Protein AF-A0A7R9YQL1-F1 (afdb_monomer)

pLDDT: mean 94.81, std 4.7, range [76.5, 98.69]

Solvent-accessible surface area (backbone atoms only — not comparable to full-atom values): 6681 Å² total; per-residue (Å²): 109,44,93,87,46,36,28,64,44,73,42,40,62,73,79,41,76,67,49,46,54,56,55,74,68,47,86,60,52,62,45,35,38,33,22,33,36,39,56,57,84,23,43,74,25,44,70,53,49,49,68,76,34,79,74,24,37,35,37,28,21,60,42,39,66,78,13,30,42,64,18,57,78,67,51,30,25,58,54,42,54,59,48,50,76,74,32,56,70,42,71,56,51,66,72,36,52,51,68,92,48,69,56,40,36,30,28,47,56,49,65,47,99,81,46,55,44,23,37,40,48,80,46,76,110

Structure (mmCIF, N/CA/C/O backbone):
data_AF-A0A7R9YQL1-F1
#
_entry.id   AF-A0A7R9YQL1-F1
#
loop_
_atom_site.group_PDB
_atom_site.id
_atom_site.type_symbol
_atom_site.label_atom_id
_atom_site.label_alt_id
_atom_site.label_comp_id
_atom_site.label_asym_id
_atom_site.label_entity_id
_atom_site.label_seq_id
_atom_site.pdbx_PDB_ins_code
_atom_site.Cartn_x
_atom_site.Cartn_y
_atom_site.Cartn_z
_atom_site.occupancy
_atom_site.B_iso_or_equiv
_atom_site.auth_seq_id
_atom_site.auth_comp_id
_atom_site.auth_asym_id
_atom_site.auth_atom_id
_atom_site.pdbx_PDB_model_num
ATOM 1 N N . ARG A 1 1 ? -13.524 -1.945 3.125 1.00 94.25 1 ARG A N 1
ATOM 2 C CA . ARG A 1 1 ? -13.531 -2.273 4.570 1.00 94.25 1 ARG A CA 1
ATOM 3 C C . ARG A 1 1 ? -13.452 -3.782 4.676 1.00 94.25 1 ARG A C 1
ATOM 5 O O . ARG A 1 1 ? -14.119 -4.420 3.873 1.00 94.25 1 ARG A O 1
ATOM 12 N N . LEU A 1 2 ? -12.645 -4.294 5.597 1.00 96.56 2 LEU A N 1
ATOM 13 C CA . LEU A 1 2 ? -12.485 -5.724 5.848 1.00 96.56 2 LEU A CA 1
ATOM 14 C C . LEU A 1 2 ? -13.466 -6.209 6.931 1.00 96.56 2 LEU A C 1
ATOM 16 O O . LEU A 1 2 ? -14.139 -5.404 7.585 1.00 96.56 2 LEU A O 1
ATOM 20 N N . SER A 1 3 ? -13.578 -7.519 7.100 1.00 96.25 3 SER A N 1
ATOM 21 C CA . SER A 1 3 ? -14.511 -8.209 7.988 1.00 96.25 3 SER A CA 1
ATOM 22 C C . SER A 1 3 ? -14.204 -7.973 9.468 1.00 96.25 3 SER A C 1
ATOM 24 O O . SER A 1 3 ? -15.122 -7.995 10.288 1.00 96.25 3 SER A O 1
ATOM 26 N N . ASP A 1 4 ? -12.963 -7.619 9.809 1.00 96.06 4 ASP A N 1
ATOM 27 C CA . ASP A 1 4 ? -12.559 -7.139 11.138 1.00 96.06 4 ASP A CA 1
ATOM 28 C C . ASP A 1 4 ? -12.818 -5.632 11.371 1.00 96.06 4 ASP A C 1
ATOM 30 O O . ASP A 1 4 ? -12.416 -5.069 12.390 1.00 96.06 4 ASP A O 1
ATOM 34 N N . ALA A 1 5 ? -13.516 -4.976 10.438 1.00 96.19 5 ALA A N 1
ATOM 35 C CA . ALA A 1 5 ? -13.809 -3.543 10.395 1.00 96.19 5 ALA A CA 1
ATOM 36 C C . ALA A 1 5 ? -12.609 -2.610 10.145 1.00 96.19 5 ALA A C 1
ATOM 38 O O . ALA A 1 5 ? -12.792 -1.385 10.116 1.00 96.19 5 ALA A O 1
ATOM 39 N N . SER A 1 6 ? -11.414 -3.144 9.889 1.00 97.38 6 SER A N 1
ATOM 40 C CA . SER A 1 6 ? -10.284 -2.353 9.409 1.00 97.38 6 SER A CA 1
ATOM 41 C C . SER A 1 6 ? -10.513 -1.839 7.981 1.00 97.38 6 SER A C 1
ATOM 43 O O . SER A 1 6 ? -11.401 -2.277 7.231 1.00 97.38 6 SER A O 1
ATOM 45 N N . LEU A 1 7 ? -9.733 -0.831 7.598 1.00 97.75 7 LEU A N 1
ATOM 46 C CA . LEU A 1 7 ? -9.786 -0.223 6.276 1.00 97.75 7 LEU A CA 1
ATOM 47 C C . LEU A 1 7 ? -8.522 -0.549 5.482 1.00 97.75 7 LEU A C 1
ATOM 49 O O . LEU A 1 7 ? -7.398 -0.476 5.985 1.00 97.75 7 LEU A O 1
ATOM 53 N N . MET A 1 8 ? -8.749 -0.849 4.207 1.00 97.81 8 MET A N 1
ATOM 54 C CA . MET A 1 8 ? -7.725 -0.982 3.184 1.00 97.81 8 MET A CA 1
ATOM 55 C C . MET A 1 8 ? -7.878 0.171 2.197 1.00 97.81 8 MET A C 1
ATOM 57 O O . MET A 1 8 ? -8.976 0.408 1.688 1.00 97.81 8 MET A O 1
ATOM 61 N N . VAL A 1 9 ? -6.781 0.867 1.926 1.00 97.94 9 VAL A N 1
ATOM 62 C CA . VAL A 1 9 ? -6.679 1.902 0.897 1.00 97.94 9 VAL A CA 1
ATOM 63 C C . VAL A 1 9 ? -5.980 1.288 -0.302 1.00 97.94 9 VAL A C 1
ATOM 65 O O . VAL A 1 9 ? -4.866 0.795 -0.175 1.00 97.94 9 VAL A O 1
ATOM 68 N N . TYR A 1 10 ? -6.632 1.294 -1.458 1.00 97.25 10 TYR A N 1
ATOM 69 C CA . TYR A 1 10 ? -6.089 0.734 -2.692 1.00 97.25 10 TYR A CA 1
ATOM 70 C C . TYR A 1 10 ? -5.690 1.873 -3.627 1.00 97.25 10 TYR A C 1
ATOM 72 O O . TYR A 1 10 ? -6.528 2.721 -3.919 1.00 97.25 10 TYR A O 1
ATOM 80 N N . SER A 1 11 ? -4.434 1.890 -4.084 1.00 97.44 11 SER A N 1
ATOM 81 C CA . SER A 1 11 ? -3.846 2.965 -4.891 1.00 97.44 11 SER A CA 1
ATOM 82 C C . SER A 1 11 ? -3.969 4.340 -4.206 1.00 97.44 11 SER A C 1
ATOM 84 O O . SER A 1 11 ? -4.833 5.135 -4.587 1.00 97.44 11 SER A O 1
ATOM 86 N N . PRO A 1 12 ? -3.153 4.634 -3.171 1.00 96.81 12 PRO A N 1
ATOM 87 C CA . PRO A 1 12 ? -3.275 5.869 -2.401 1.00 96.81 12 PRO A CA 1
ATOM 88 C C . PRO A 1 12 ? -3.194 7.114 -3.291 1.00 96.81 12 PRO A C 1
ATOM 90 O O . PRO A 1 12 ? -2.318 7.239 -4.144 1.00 96.81 12 PRO A O 1
ATOM 93 N N . VAL A 1 13 ? -4.097 8.059 -3.038 1.00 96.50 13 VAL A N 1
ATOM 94 C CA . VAL A 1 13 ? -4.137 9.372 -3.696 1.00 96.50 13 VAL A CA 1
ATOM 95 C C . VAL A 1 13 ? -3.472 10.442 -2.830 1.00 96.50 13 VAL A C 1
ATOM 97 O O . VAL A 1 13 ? -3.141 10.199 -1.669 1.00 96.50 13 VAL A O 1
ATOM 100 N N . SER A 1 14 ? -3.298 11.641 -3.386 1.00 97.12 14 SER A N 1
ATOM 101 C CA . SER A 1 14 ? -2.811 12.803 -2.639 1.00 97.12 14 SER A CA 1
ATOM 102 C C . SER A 1 14 ? -3.665 13.054 -1.391 1.00 97.12 14 SER A C 1
ATOM 104 O O . SER A 1 14 ? -4.893 13.124 -1.479 1.00 97.12 14 SER A O 1
ATOM 106 N N . MET A 1 15 ? -3.017 13.232 -0.241 1.00 96.12 15 MET A N 1
ATOM 107 C CA . MET A 1 15 ? -3.643 13.582 1.036 1.00 96.12 15 MET A CA 1
ATOM 108 C C . MET A 1 15 ? -3.929 15.085 1.075 1.00 96.12 15 MET A C 1
ATOM 110 O O . MET A 1 15 ? -3.304 15.851 1.803 1.00 96.12 15 MET A O 1
ATOM 114 N N . THR A 1 16 ? -4.851 15.527 0.222 1.00 97.38 16 THR A N 1
ATOM 115 C CA . THR A 1 16 ? -5.442 16.865 0.334 1.00 97.38 16 THR A CA 1
ATOM 116 C C . THR A 1 16 ? -6.367 16.919 1.551 1.00 97.38 16 THR A C 1
ATOM 118 O O . THR A 1 16 ? -6.860 15.889 2.007 1.00 97.38 16 THR A O 1
ATOM 121 N N . GLU A 1 17 ? -6.687 18.116 2.048 1.00 97.44 17 GLU A N 1
ATOM 122 C CA . GLU A 1 17 ? -7.645 18.270 3.158 1.00 97.44 17 GLU A CA 1
ATOM 123 C C . GLU A 1 17 ? -9.011 17.625 2.866 1.00 97.44 17 GLU A C 1
ATOM 125 O O . GLU A 1 17 ? -9.688 17.126 3.762 1.00 97.44 17 GLU A O 1
ATOM 130 N N . GLU A 1 18 ? -9.447 17.639 1.605 1.00 97.19 18 GLU A N 1
ATOM 131 C CA . GLU A 1 18 ? -10.673 16.965 1.180 1.00 97.19 18 GLU A CA 1
ATOM 132 C C . GLU A 1 18 ? -10.547 15.445 1.288 1.00 97.19 18 GLU A C 1
ATOM 134 O O . GLU A 1 18 ? -11.394 14.820 1.925 1.00 97.19 18 GLU A O 1
ATOM 139 N N . ALA A 1 19 ? -9.469 14.867 0.748 1.00 96.06 19 ALA A N 1
ATOM 140 C CA . ALA A 1 19 ? -9.217 13.434 0.836 1.00 96.06 19 ALA A CA 1
ATOM 141 C C . ALA A 1 19 ? -9.099 12.979 2.297 1.00 96.06 19 ALA A C 1
ATOM 143 O O . ALA A 1 19 ? -9.707 11.984 2.685 1.00 96.06 19 ALA A O 1
ATOM 144 N N . GLU A 1 20 ? -8.388 13.737 3.134 1.00 96.25 20 GLU A N 1
ATOM 145 C CA . GLU A 1 20 ? -8.272 13.443 4.561 1.00 96.25 20 GLU A CA 1
ATOM 146 C C . GLU A 1 20 ? -9.630 13.445 5.267 1.00 96.25 20 GLU A C 1
ATOM 148 O O . GLU A 1 20 ? -9.941 12.485 5.969 1.00 96.25 20 GLU A O 1
ATOM 153 N N . ARG A 1 21 ? -10.478 14.455 5.027 1.00 97.06 21 ARG A N 1
ATOM 154 C CA . ARG A 1 21 ? -11.840 14.488 5.589 1.00 97.06 21 ARG A CA 1
ATOM 155 C C . ARG A 1 21 ? -12.684 13.304 5.127 1.00 97.06 21 ARG A C 1
ATOM 157 O O . ARG A 1 21 ? -13.468 12.782 5.914 1.00 97.06 21 ARG A O 1
ATOM 164 N N . MET A 1 22 ? -12.533 12.879 3.873 1.00 95.88 22 MET A N 1
ATOM 165 C CA . MET A 1 22 ? -13.230 11.702 3.354 1.00 95.88 22 MET A CA 1
ATOM 166 C C . MET A 1 22 ? -12.761 10.420 4.044 1.00 95.88 22 MET A C 1
ATOM 168 O O . MET A 1 22 ? -13.602 9.612 4.427 1.00 95.88 22 MET A O 1
ATOM 172 N N . TYR A 1 23 ? -11.453 10.241 4.247 1.00 94.81 23 TYR A N 1
ATOM 173 C CA . TYR A 1 23 ? -10.927 9.087 4.979 1.00 94.81 23 TYR A CA 1
ATOM 174 C C . TYR A 1 23 ? -11.372 9.086 6.444 1.00 94.81 23 TYR A C 1
ATOM 176 O O . TYR A 1 23 ? -11.847 8.061 6.927 1.00 94.81 23 TYR A O 1
ATOM 184 N N . ASP A 1 24 ? -11.284 10.231 7.126 1.00 95.12 24 ASP A N 1
ATOM 185 C CA . ASP A 1 24 ? -11.631 10.368 8.545 1.00 95.12 24 ASP A CA 1
ATOM 186 C C . ASP A 1 24 ? -13.144 10.176 8.799 1.00 95.12 24 ASP A C 1
ATOM 188 O O . ASP A 1 24 ? -13.556 9.804 9.899 1.00 95.12 24 ASP A O 1
ATOM 192 N N . ALA A 1 25 ? -13.986 10.375 7.777 1.00 96.88 25 ALA A N 1
ATOM 193 C CA . ALA A 1 25 ? -15.424 10.120 7.838 1.00 96.88 25 ALA A CA 1
ATOM 194 C C . ALA A 1 25 ? -15.803 8.631 7.717 1.00 96.88 25 ALA A C 1
ATOM 196 O O . ALA A 1 25 ? -16.936 8.268 8.041 1.00 96.88 25 ALA A O 1
ATOM 197 N N . ILE A 1 26 ? -14.899 7.759 7.252 1.00 96.44 26 ILE A N 1
ATOM 198 C CA . ILE A 1 26 ? -15.161 6.320 7.127 1.00 96.44 26 ILE A CA 1
ATOM 199 C C . ILE A 1 26 ? -14.843 5.650 8.471 1.00 96.44 26 ILE A C 1
ATOM 201 O O . ILE A 1 26 ? -13.689 5.654 8.891 1.00 96.44 26 ILE A O 1
ATOM 205 N N . PRO A 1 27 ? -15.813 5.001 9.147 1.00 95.75 27 PRO A N 1
ATOM 206 C CA . PRO A 1 27 ? -15.518 4.315 10.401 1.00 95.75 27 PRO A CA 1
ATOM 207 C C . PRO A 1 27 ? -14.501 3.181 10.204 1.00 95.75 27 PRO A C 1
ATOM 209 O O . PRO A 1 27 ? -14.606 2.417 9.239 1.00 95.75 27 PRO A O 1
ATOM 212 N N . GLY A 1 28 ? -13.572 3.038 11.145 1.00 95.25 28 GLY A N 1
ATOM 213 C CA . GLY A 1 28 ? -12.506 2.034 11.109 1.00 95.25 28 GLY A CA 1
ATOM 214 C C . GLY A 1 28 ? -11.120 2.671 11.035 1.00 95.25 28 GLY A C 1
ATOM 215 O O . GLY A 1 28 ? -10.978 3.868 10.800 1.00 95.25 28 GLY A O 1
ATOM 216 N N . LYS A 1 29 ? -10.081 1.869 11.268 1.00 96.94 29 LYS A N 1
ATOM 217 C CA . LYS A 1 29 ? -8.687 2.309 11.151 1.00 96.94 29 LYS A CA 1
ATOM 218 C C . LYS A 1 29 ? -8.115 1.800 9.835 1.00 96.94 29 LYS A C 1
ATOM 220 O O . LYS A 1 29 ? -8.256 0.617 9.535 1.00 96.94 29 LYS A O 1
ATOM 225 N N . VAL A 1 30 ? -7.435 2.661 9.077 1.00 98.19 30 VAL A N 1
ATOM 226 C CA . VAL A 1 30 ? -6.619 2.205 7.945 1.00 98.19 30 VAL A CA 1
ATOM 227 C C . VAL A 1 30 ? -5.442 1.402 8.487 1.00 98.19 30 VAL A C 1
ATOM 229 O O . VAL A 1 30 ? -4.589 1.937 9.194 1.00 98.19 30 VAL A O 1
ATOM 232 N N . GLN A 1 31 ? -5.442 0.106 8.190 1.00 98.38 31 GLN A N 1
ATOM 233 C CA . GLN A 1 31 ? -4.374 -0.827 8.556 1.00 98.38 31 GLN A CA 1
ATOM 234 C C . GLN A 1 31 ? -3.618 -1.339 7.333 1.00 98.38 31 GLN A C 1
ATOM 236 O O . GLN A 1 31 ? -2.528 -1.882 7.485 1.00 98.38 31 GLN A O 1
ATOM 241 N N . HIS A 1 32 ? -4.152 -1.126 6.128 1.00 98.56 32 HIS A N 1
ATOM 242 C CA . HIS A 1 32 ? -3.561 -1.641 4.900 1.00 98.56 32 HIS A CA 1
ATOM 243 C C . HIS A 1 32 ? -3.567 -0.584 3.800 1.00 98.56 32 HIS A C 1
ATOM 245 O O . HIS A 1 32 ? -4.592 0.045 3.536 1.00 98.56 32 HIS A O 1
ATOM 251 N N . VAL A 1 33 ? -2.430 -0.420 3.130 1.00 98.62 33 VAL A N 1
ATOM 252 C CA . VAL A 1 33 ? -2.286 0.417 1.937 1.00 98.62 33 VAL A CA 1
ATOM 253 C C . VAL A 1 33 ? -1.740 -0.456 0.817 1.00 98.62 33 VAL A C 1
ATOM 255 O O . VAL A 1 33 ? -0.678 -1.046 0.958 1.00 98.62 33 VAL A O 1
ATOM 258 N N . VAL A 1 34 ? -2.457 -0.561 -0.294 1.00 98.50 34 VAL A N 1
ATOM 259 C CA . VAL A 1 34 ? -2.074 -1.383 -1.443 1.00 98.50 34 VAL A CA 1
ATOM 260 C C . VAL A 1 34 ? -1.596 -0.478 -2.570 1.00 98.50 34 VAL A C 1
ATOM 262 O O . VAL A 1 34 ? -2.314 0.428 -2.985 1.00 98.50 34 VAL A O 1
ATOM 265 N N . CYS A 1 35 ? -0.395 -0.739 -3.073 1.00 98.19 35 CYS A N 1
ATOM 266 C CA . CYS A 1 35 ? 0.223 -0.090 -4.225 1.00 98.19 35 CYS A CA 1
ATOM 267 C C . CYS A 1 35 ? 0.360 -1.139 -5.340 1.00 98.19 35 CYS A C 1
ATOM 269 O O . CYS A 1 35 ? 1.359 -1.863 -5.403 1.00 98.19 35 CYS A O 1
ATOM 271 N N . PRO A 1 36 ? -0.686 -1.292 -6.168 1.00 97.25 36 PRO A N 1
ATOM 272 C CA . PRO A 1 36 ? -0.893 -2.490 -6.974 1.00 97.25 36 PRO A CA 1
ATOM 273 C C . PRO A 1 36 ? -0.070 -2.552 -8.256 1.00 97.25 36 PRO A C 1
ATOM 275 O O . PRO A 1 36 ? -0.084 -3.583 -8.907 1.00 97.25 36 PRO A O 1
ATOM 278 N N . ASN A 1 37 ? 0.606 -1.485 -8.666 1.00 95.25 37 ASN A N 1
ATOM 279 C CA . ASN A 1 37 ? 1.240 -1.414 -9.981 1.00 95.25 37 ASN A CA 1
ATOM 280 C C . ASN A 1 37 ? 2.553 -0.621 -9.896 1.00 95.25 37 ASN A C 1
ATOM 282 O O . ASN A 1 37 ? 2.708 0.213 -9.002 1.00 95.25 37 ASN A O 1
ATOM 286 N N . LEU A 1 38 ? 3.488 -0.885 -10.811 1.00 94.81 38 LEU A N 1
ATOM 287 C CA . LEU A 1 38 ? 4.738 -0.136 -10.959 1.00 94.81 38 LEU A CA 1
ATOM 288 C C . LEU A 1 38 ? 4.538 1.286 -11.507 1.00 94.81 38 LEU A C 1
ATOM 290 O O . LEU A 1 38 ? 5.443 2.111 -11.359 1.00 94.81 38 LEU A O 1
ATOM 294 N N . SER A 1 39 ? 3.387 1.611 -12.101 1.00 93.38 39 SER A N 1
A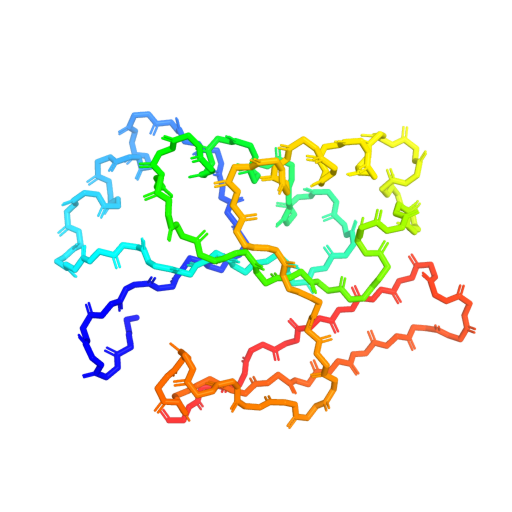TOM 295 C CA . SER A 1 39 ? 3.120 2.968 -12.590 1.00 93.38 39 SER A CA 1
ATOM 296 C C . SER A 1 39 ? 3.001 3.985 -11.433 1.00 93.38 39 SER A C 1
ATOM 298 O O . SER A 1 39 ? 2.3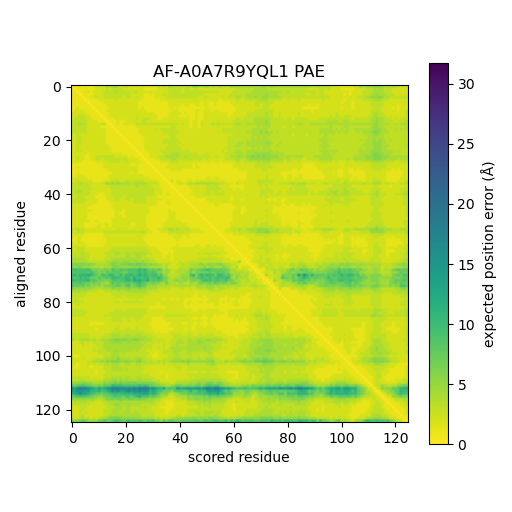05 3.708 -10.448 1.00 93.38 39 SER A O 1
ATOM 300 N N . PRO A 1 40 ? 3.672 5.155 -11.509 1.00 92.81 40 PRO A N 1
ATOM 301 C CA . PRO A 1 40 ? 3.821 6.087 -10.384 1.00 92.81 40 PRO A CA 1
ATOM 302 C C . PRO A 1 40 ? 2.522 6.572 -9.746 1.00 92.81 40 PRO A C 1
ATOM 304 O O . PRO A 1 40 ? 2.469 6.775 -8.535 1.00 92.81 40 PRO A O 1
ATOM 307 N N . GLU A 1 41 ? 1.458 6.732 -10.524 1.00 93.56 41 GLU A N 1
ATOM 308 C CA . GLU A 1 41 ? 0.138 7.163 -10.059 1.00 93.56 41 GLU A CA 1
ATOM 309 C C . GLU A 1 41 ? -0.439 6.275 -8.945 1.00 93.56 41 GLU A C 1
ATOM 311 O O . GLU A 1 41 ? -1.284 6.732 -8.177 1.00 93.56 41 GLU A O 1
ATOM 316 N N . HIS A 1 42 ? 0.052 5.040 -8.814 1.00 95.81 42 HIS A N 1
ATOM 317 C CA . HIS A 1 42 ? -0.401 4.075 -7.819 1.00 95.81 42 HIS A CA 1
ATOM 318 C C . HIS A 1 42 ? 0.406 4.071 -6.518 1.00 95.81 42 HIS A C 1
ATOM 320 O O . HIS A 1 42 ? 0.018 3.384 -5.572 1.00 95.81 42 HIS A O 1
ATOM 326 N N . TRP A 1 43 ? 1.522 4.801 -6.451 1.00 95.62 43 TRP A N 1
ATOM 327 C CA . TRP A 1 43 ? 2.414 4.767 -5.288 1.00 95.62 43 TRP A CA 1
ATOM 328 C C . TRP A 1 43 ? 3.127 6.077 -4.958 1.00 95.62 43 TRP A C 1
ATOM 330 O O . TRP A 1 43 ? 3.673 6.195 -3.864 1.00 95.62 43 TRP A O 1
ATOM 340 N N . VAL A 1 44 ? 3.092 7.092 -5.822 1.00 96.25 44 VAL A N 1
ATOM 341 C CA . VAL A 1 44 ? 3.760 8.387 -5.587 1.00 96.25 44 VAL A CA 1
ATOM 342 C C . VAL A 1 44 ? 3.289 9.072 -4.296 1.00 96.25 44 VAL A C 1
ATOM 344 O O . VAL A 1 44 ? 4.029 9.834 -3.673 1.00 96.25 44 VAL A O 1
ATOM 347 N N . TYR A 1 45 ? 2.071 8.764 -3.842 1.00 97.69 45 TYR A N 1
ATOM 348 C CA . TYR A 1 45 ? 1.502 9.276 -2.594 1.00 97.69 45 TYR A CA 1
ATOM 349 C C . TYR A 1 45 ? 1.667 8.335 -1.391 1.00 97.69 45 TYR A C 1
ATOM 351 O O . TYR A 1 45 ? 1.229 8.676 -0.289 1.00 97.69 45 TYR A O 1
ATOM 359 N N . ALA A 1 46 ? 2.354 7.197 -1.539 1.00 98.00 46 ALA A N 1
ATOM 360 C CA . ALA A 1 46 ? 2.659 6.288 -0.434 1.00 98.00 46 ALA A CA 1
ATOM 361 C C . ALA A 1 46 ? 3.377 6.981 0.748 1.00 98.00 46 ALA A C 1
ATOM 363 O O . ALA A 1 46 ? 2.991 6.721 1.888 1.00 98.00 46 ALA A O 1
ATOM 364 N N . PRO A 1 47 ? 4.312 7.939 0.552 1.00 98.00 47 PRO A N 1
ATOM 365 C CA . PRO A 1 47 ? 4.909 8.674 1.670 1.00 98.00 47 PRO A CA 1
ATOM 366 C C . PRO A 1 47 ? 3.907 9.533 2.453 1.00 98.00 47 PRO A C 1
ATOM 368 O O . PRO A 1 47 ? 4.058 9.719 3.659 1.00 98.00 47 PRO A O 1
ATOM 371 N N . GLN A 1 48 ? 2.887 10.084 1.785 1.00 98.06 48 GLN A N 1
ATOM 372 C CA . GLN A 1 48 ? 1.828 10.841 2.459 1.00 98.06 48 GLN A CA 1
ATOM 373 C C . GLN A 1 48 ? 0.921 9.898 3.253 1.00 98.06 48 GLN A C 1
ATOM 375 O O . GLN A 1 48 ? 0.640 10.163 4.421 1.00 98.06 48 GLN A O 1
ATOM 380 N N . ALA A 1 49 ? 0.549 8.762 2.655 1.00 98.19 49 ALA A N 1
ATOM 381 C CA . ALA A 1 49 ? -0.199 7.705 3.329 1.00 98.19 49 ALA A CA 1
ATOM 382 C C . ALA A 1 49 ? 0.539 7.182 4.576 1.00 98.19 49 ALA A C 1
ATOM 384 O O . ALA A 1 49 ? -0.070 7.048 5.634 1.00 98.19 49 ALA A O 1
ATOM 385 N N . ALA A 1 50 ? 1.857 6.972 4.487 1.00 98.31 50 ALA A N 1
ATOM 386 C CA . ALA A 1 50 ? 2.687 6.507 5.601 1.00 98.31 50 ALA A CA 1
ATOM 387 C C . ALA A 1 50 ? 2.703 7.508 6.770 1.00 98.31 50 ALA A C 1
ATOM 389 O O . ALA A 1 50 ? 2.682 7.118 7.934 1.00 98.31 50 ALA A O 1
ATOM 390 N N . ARG A 1 51 ? 2.686 8.817 6.481 1.00 97.75 51 ARG A N 1
ATO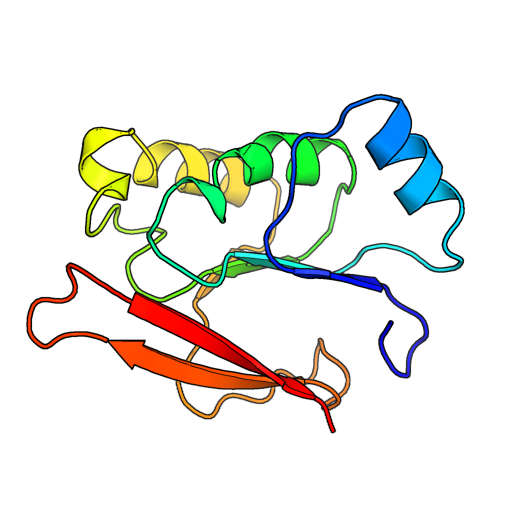M 391 C CA . ARG A 1 51 ? 2.567 9.8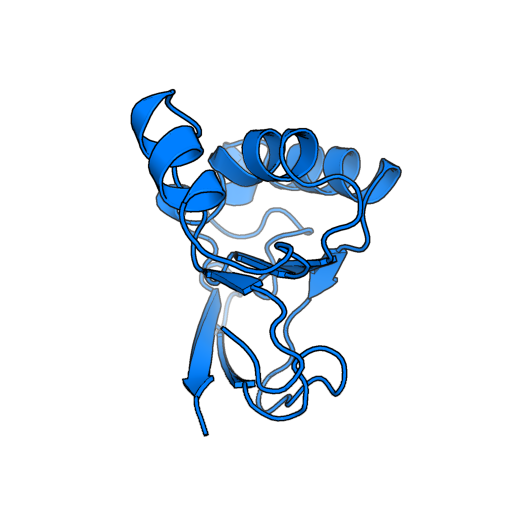48 7.525 1.00 97.75 51 ARG A CA 1
ATOM 392 C C . ARG A 1 51 ? 1.170 9.903 8.146 1.00 97.75 51 ARG A C 1
ATOM 394 O O . ARG A 1 51 ? 1.069 10.094 9.355 1.00 97.75 51 ARG A O 1
ATOM 401 N N . LYS A 1 52 ? 0.107 9.759 7.343 1.00 97.44 52 LYS A N 1
ATOM 402 C CA . LYS A 1 52 ? -1.288 9.823 7.821 1.00 97.44 52 LYS A CA 1
ATOM 403 C C . LYS A 1 52 ? -1.663 8.600 8.662 1.00 97.44 52 LYS A C 1
ATOM 405 O O . LYS A 1 52 ? -2.381 8.746 9.650 1.00 97.44 52 LYS A O 1
ATOM 410 N N . TRP A 1 53 ? -1.178 7.413 8.299 1.00 97.81 53 TRP A N 1
ATOM 411 C CA . TRP A 1 53 ? -1.544 6.151 8.947 1.00 97.81 53 TRP A CA 1
ATOM 412 C C . TRP A 1 53 ? -0.328 5.432 9.537 1.00 97.81 53 TRP A C 1
ATOM 414 O O . TRP A 1 53 ? 0.091 4.397 9.013 1.00 97.81 53 TRP A O 1
ATOM 424 N N . PRO A 1 54 ? 0.216 5.940 10.662 1.00 95.81 54 PRO A N 1
ATOM 425 C CA . PRO A 1 54 ? 1.335 5.296 11.331 1.00 95.81 54 PRO A CA 1
ATOM 426 C C . PRO A 1 54 ? 0.934 3.885 11.786 1.00 95.81 54 PRO A C 1
ATOM 428 O O . PRO A 1 54 ? -0.009 3.696 12.566 1.00 95.81 54 PRO A O 1
ATOM 431 N N . GLY A 1 55 ? 1.654 2.887 11.274 1.00 95.56 55 GLY A N 1
ATOM 432 C CA . GLY A 1 55 ? 1.434 1.469 11.571 1.00 95.56 55 GLY A CA 1
ATOM 433 C C . GLY A 1 55 ? 0.551 0.716 10.573 1.00 95.56 55 GLY A C 1
ATOM 434 O O . GLY A 1 55 ? 0.179 -0.418 10.863 1.00 95.56 55 GLY A O 1
ATOM 435 N N . ALA A 1 56 ? 0.202 1.310 9.428 1.00 98.38 56 ALA A N 1
ATOM 436 C CA . ALA A 1 56 ? -0.385 0.556 8.323 1.00 98.38 56 ALA A CA 1
ATOM 437 C C . ALA A 1 56 ? 0.662 -0.354 7.647 1.00 98.38 56 ALA A C 1
ATOM 439 O O . ALA A 1 56 ? 1.822 0.028 7.490 1.00 98.38 56 ALA A O 1
ATOM 440 N N . THR A 1 57 ? 0.249 -1.538 7.204 1.00 98.69 57 THR A N 1
ATOM 441 C CA . THR A 1 57 ? 1.055 -2.399 6.331 1.00 98.69 57 THR A CA 1
ATOM 442 C C . THR A 1 57 ? 0.893 -1.947 4.884 1.00 98.69 57 THR A C 1
ATOM 444 O O . THR A 1 57 ? -0.230 -1.779 4.399 1.00 98.69 57 THR A O 1
ATOM 447 N N . PHE A 1 58 ? 2.009 -1.781 4.182 1.00 98.69 58 PHE A N 1
ATOM 448 C CA . PHE A 1 58 ? 2.032 -1.496 2.754 1.00 98.69 58 PHE A CA 1
ATOM 449 C C . PHE A 1 58 ? 2.188 -2.793 1.969 1.00 98.69 58 PHE A C 1
ATOM 451 O O . PHE A 1 58 ? 3.117 -3.558 2.205 1.00 98.69 58 PHE A O 1
ATOM 458 N N . TRP A 1 59 ? 1.299 -3.019 1.013 1.00 98.50 59 TRP A N 1
ATOM 459 C CA . TRP A 1 59 ? 1.333 -4.148 0.093 1.00 98.50 59 TRP A CA 1
ATOM 460 C C . TRP A 1 59 ? 1.702 -3.618 -1.282 1.00 98.50 59 TRP A C 1
ATOM 462 O O . TRP A 1 59 ? 0.965 -2.811 -1.844 1.00 98.50 59 TRP A O 1
ATOM 472 N N . VAL A 1 60 ? 2.843 -4.024 -1.816 1.00 97.94 60 VAL A N 1
ATOM 473 C CA . VAL A 1 60 ? 3.386 -3.476 -3.063 1.00 97.94 60 VAL A CA 1
ATOM 474 C C . VAL A 1 60 ? 3.490 -4.565 -4.119 1.00 97.94 60 VAL A C 1
ATOM 476 O O . VAL A 1 60 ? 3.780 -5.717 -3.801 1.00 97.94 60 VAL A O 1
ATOM 479 N N . CYS A 1 61 ? 3.246 -4.226 -5.381 1.00 96.00 61 CYS A N 1
ATOM 480 C CA . CYS A 1 61 ? 3.461 -5.178 -6.468 1.00 96.00 61 CYS A CA 1
ATOM 481 C C . CYS A 1 61 ? 4.945 -5.600 -6.578 1.00 96.00 61 CYS A C 1
ATOM 483 O O . CYS A 1 61 ? 5.842 -4.851 -6.167 1.00 96.00 61 CYS A O 1
ATOM 485 N N . PRO A 1 62 ? 5.234 -6.787 -7.136 1.00 95.88 62 PRO A N 1
ATOM 486 C CA . PRO A 1 62 ? 6.607 -7.219 -7.386 1.00 95.88 62 PRO A CA 1
ATOM 487 C C . PRO A 1 62 ? 7.409 -6.234 -8.242 1.00 95.88 62 PRO A C 1
ATOM 489 O O . PRO A 1 62 ? 6.914 -5.737 -9.252 1.00 95.88 62 PRO A O 1
ATOM 492 N N . GLY A 1 63 ? 8.665 -5.979 -7.868 1.00 94.06 63 GLY A N 1
ATOM 493 C CA . GLY A 1 63 ? 9.540 -5.020 -8.551 1.00 94.06 63 GLY A CA 1
ATOM 494 C C . GLY A 1 63 ? 9.449 -3.593 -8.002 1.00 94.06 63 GLY A C 1
ATOM 495 O O . GLY A 1 63 ? 10.291 -2.759 -8.334 1.00 94.06 63 GLY A O 1
ATOM 496 N N . ALA A 1 64 ? 8.457 -3.277 -7.157 1.00 94.69 64 ALA A N 1
ATOM 497 C CA . ALA A 1 64 ? 8.294 -1.926 -6.625 1.00 94.69 64 ALA A CA 1
ATOM 498 C C . ALA A 1 64 ? 9.492 -1.511 -5.757 1.00 94.69 64 ALA A C 1
ATOM 500 O O . ALA A 1 64 ? 10.053 -0.433 -5.949 1.00 94.69 64 ALA A O 1
ATOM 501 N N . ILE A 1 65 ? 9.915 -2.385 -4.839 1.00 94.81 65 ILE A N 1
ATOM 502 C CA . ILE A 1 65 ? 11.014 -2.125 -3.894 1.00 94.81 65 ILE A CA 1
ATOM 503 C C . ILE A 1 65 ? 12.356 -2.071 -4.629 1.00 94.81 65 ILE A C 1
ATOM 505 O O . ILE A 1 65 ? 13.237 -1.294 -4.271 1.00 94.81 65 ILE A O 1
ATOM 509 N N . GLU A 1 66 ? 12.494 -2.875 -5.678 1.00 92.69 66 GLU A N 1
ATOM 510 C CA . GLU A 1 66 ? 13.674 -2.956 -6.533 1.00 92.69 66 GLU A CA 1
ATOM 511 C C . GLU A 1 66 ? 13.796 -1.759 -7.488 1.00 92.69 66 GLU A C 1
ATOM 513 O O . GLU A 1 66 ? 14.832 -1.594 -8.130 1.00 92.69 66 GLU A O 1
ATOM 518 N N . GLY A 1 67 ? 12.760 -0.917 -7.594 1.00 90.25 67 GLY A N 1
ATOM 519 C CA . GLY A 1 67 ? 12.729 0.187 -8.550 1.00 90.25 67 GLY A CA 1
ATOM 520 C C . GLY A 1 67 ? 12.630 -0.298 -9.996 1.00 90.25 67 GLY A C 1
ATOM 521 O O . GLY A 1 67 ? 13.219 0.298 -10.893 1.00 90.25 67 GLY A O 1
ATOM 522 N N . SER A 1 68 ? 11.914 -1.390 -10.251 1.00 91.06 68 SER A N 1
ATOM 523 C CA . SER A 1 68 ? 11.639 -1.847 -11.612 1.00 91.06 68 SER A CA 1
ATOM 524 C C . SER A 1 68 ? 10.736 -0.863 -12.371 1.00 91.06 68 SER A C 1
ATOM 526 O O . SER A 1 68 ? 9.985 -0.075 -11.785 1.00 91.06 68 SER A O 1
ATOM 528 N N . GLY A 1 69 ? 10.809 -0.902 -13.703 1.00 87.19 69 GLY A N 1
ATOM 529 C CA . GLY A 1 69 ? 10.015 -0.035 -14.575 1.00 87.19 69 GLY A CA 1
ATOM 530 C C . GLY A 1 69 ? 10.319 1.453 -14.367 1.00 87.19 69 GLY A C 1
ATOM 531 O O . GLY A 1 69 ? 11.472 1.862 -14.231 1.00 87.19 69 GLY A O 1
ATOM 532 N N . VAL A 1 70 ? 9.270 2.279 -14.329 1.00 83.56 70 VAL A N 1
ATOM 533 C CA . VAL A 1 70 ? 9.391 3.736 -14.122 1.00 83.56 70 VAL A CA 1
ATOM 534 C C . VAL A 1 70 ? 9.890 4.078 -12.710 1.00 83.56 70 VAL A C 1
ATOM 536 O O . VAL A 1 70 ? 10.489 5.136 -12.513 1.00 83.56 70 VAL A O 1
ATOM 539 N N . GLY A 1 71 ? 9.725 3.172 -11.738 1.00 77.94 71 GLY A N 1
ATOM 540 C CA . GLY A 1 71 ? 10.228 3.352 -10.375 1.00 77.94 71 GLY A CA 1
ATOM 541 C C . GLY A 1 71 ? 11.735 3.606 -10.318 1.00 77.94 71 GLY A C 1
ATOM 542 O O . GLY A 1 71 ? 12.180 4.411 -9.506 1.00 77.94 71 GLY A O 1
ATOM 543 N N . GLY A 1 72 ? 12.515 3.010 -11.220 1.00 82.12 72 GLY A N 1
ATOM 544 C CA . GLY A 1 72 ? 13.966 3.209 -11.288 1.00 82.12 72 GLY A CA 1
ATOM 545 C C . GLY A 1 72 ? 14.377 4.582 -11.818 1.00 82.12 72 GLY A C 1
ATOM 546 O O . GLY A 1 72 ? 15.492 5.026 -11.568 1.00 82.12 72 GLY A O 1
ATOM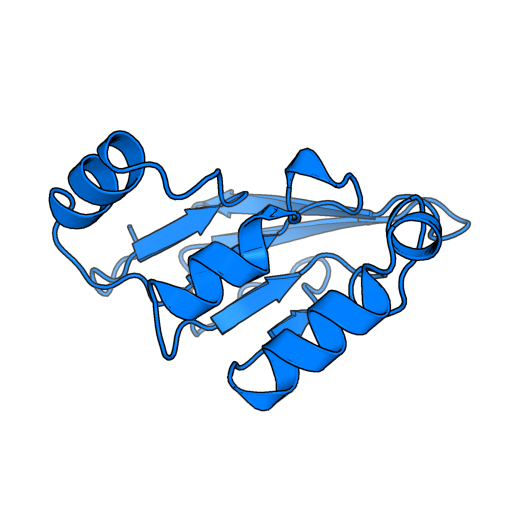 547 N N . VAL A 1 73 ? 13.479 5.272 -12.527 1.00 83.00 73 VAL A N 1
ATOM 548 C CA . VAL A 1 73 ? 13.704 6.629 -13.053 1.00 83.00 73 VAL A CA 1
ATOM 549 C C . VAL A 1 73 ? 13.273 7.703 -12.047 1.00 83.00 73 VAL A C 1
ATOM 551 O O . VAL A 1 73 ? 13.787 8.816 -12.083 1.00 83.00 73 VAL A O 1
ATOM 554 N N . LEU A 1 74 ? 12.332 7.379 -11.155 1.00 87.31 74 LEU A N 1
ATOM 555 C CA . LEU A 1 74 ? 11.725 8.311 -10.197 1.00 87.31 74 LEU A CA 1
ATOM 556 C C . LEU A 1 74 ? 12.131 8.042 -8.739 1.00 87.31 74 LEU A C 1
ATOM 558 O O . LEU A 1 74 ? 11.366 8.349 -7.828 1.00 87.31 74 LEU A O 1
ATOM 562 N N . ASP A 1 75 ? 13.295 7.429 -8.513 1.00 89.50 75 ASP A N 1
ATOM 563 C CA . ASP A 1 75 ? 13.814 7.088 -7.178 1.00 89.50 75 ASP A CA 1
ATOM 564 C C . ASP A 1 75 ? 12.832 6.279 -6.301 1.00 89.50 75 ASP A C 1
ATOM 566 O O . ASP A 1 75 ? 12.874 6.319 -5.068 1.00 89.50 75 ASP A O 1
ATOM 570 N N . GLY A 1 76 ? 11.954 5.487 -6.926 1.00 90.94 76 GLY A N 1
ATOM 571 C CA . GLY A 1 76 ? 10.949 4.673 -6.240 1.00 90.94 76 GLY A CA 1
ATOM 572 C C . GLY A 1 76 ? 11.572 3.683 -5.252 1.00 90.94 76 GLY A C 1
ATOM 573 O O . GLY A 1 76 ? 11.053 3.507 -4.152 1.00 90.94 76 GLY A O 1
ATOM 574 N N . ALA A 1 77 ? 12.731 3.105 -5.586 1.00 93.38 77 ALA A N 1
ATOM 575 C CA . ALA A 1 77 ? 13.466 2.219 -4.680 1.00 93.38 77 ALA A CA 1
ATOM 576 C C . ALA A 1 77 ? 13.875 2.926 -3.374 1.00 93.38 77 ALA A C 1
ATOM 578 O O . ALA A 1 77 ? 13.698 2.368 -2.290 1.0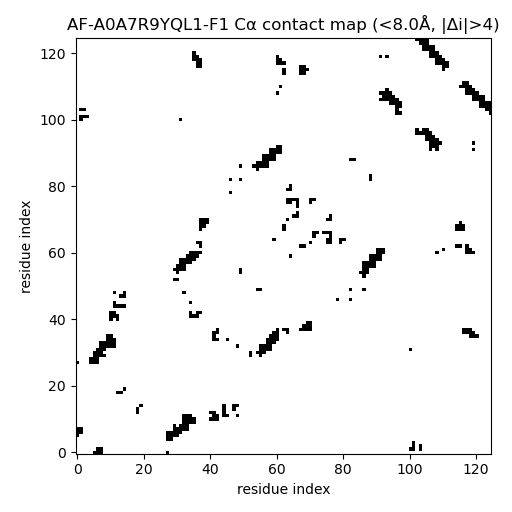0 93.38 77 ALA A O 1
ATOM 579 N N . GLN A 1 78 ? 14.363 4.171 -3.457 1.00 95.75 78 GLN A N 1
ATOM 580 C CA . GLN A 1 78 ? 14.720 4.956 -2.271 1.00 95.75 78 GLN A CA 1
ATOM 581 C C . GLN A 1 78 ? 13.473 5.314 -1.459 1.00 95.75 78 GLN A C 1
ATOM 583 O O . GLN A 1 78 ? 13.470 5.159 -0.241 1.00 95.75 78 GLN A O 1
ATOM 588 N N . MET A 1 79 ? 12.386 5.711 -2.127 1.00 96.50 79 MET A N 1
ATOM 589 C CA . MET A 1 79 ? 11.110 5.987 -1.466 1.00 96.50 79 MET A CA 1
ATOM 590 C C . MET A 1 79 ? 10.624 4.778 -0.651 1.00 96.50 79 MET A C 1
ATOM 592 O O . MET A 1 79 ? 10.236 4.920 0.511 1.00 96.50 79 MET A O 1
ATOM 596 N N . TRP A 1 80 ? 10.660 3.575 -1.231 1.00 97.50 80 TRP A N 1
ATOM 597 C CA . TRP A 1 80 ? 10.280 2.357 -0.518 1.00 97.50 80 TRP A CA 1
ATOM 598 C C . TRP A 1 80 ? 11.257 2.001 0.598 1.00 97.50 80 TRP A C 1
ATOM 600 O O . TRP A 1 80 ? 10.814 1.563 1.661 1.00 97.50 80 TRP A O 1
ATOM 610 N N . ALA A 1 81 ? 12.560 2.218 0.401 1.00 97.19 81 ALA A N 1
ATOM 611 C CA . ALA A 1 81 ? 13.555 2.046 1.454 1.00 97.19 81 ALA A CA 1
ATOM 612 C C . ALA A 1 81 ? 13.261 2.950 2.663 1.00 97.19 81 ALA A C 1
ATOM 614 O O . ALA A 1 81 ? 13.326 2.476 3.796 1.00 97.19 81 ALA A O 1
ATOM 615 N N . ASP A 1 82 ? 12.862 4.203 2.437 1.00 97.62 82 ASP A N 1
ATOM 616 C CA . ASP A 1 82 ? 12.505 5.149 3.498 1.00 97.62 82 ASP A CA 1
ATOM 617 C C . ASP A 1 82 ? 11.221 4.732 4.230 1.00 97.62 82 ASP A C 1
ATOM 619 O O . ASP A 1 82 ? 11.178 4.715 5.462 1.00 97.62 82 ASP A O 1
ATOM 623 N N . ILE A 1 83 ? 10.177 4.320 3.498 1.00 98.19 83 ILE A N 1
ATOM 624 C CA . ILE A 1 83 ? 8.926 3.834 4.108 1.00 98.19 83 ILE A CA 1
ATOM 625 C C . ILE A 1 83 ? 9.197 2.594 4.976 1.00 98.19 83 ILE A C 1
ATOM 627 O O . ILE A 1 83 ? 8.705 2.513 6.105 1.00 98.19 83 ILE A O 1
ATOM 631 N N . ARG A 1 84 ? 10.051 1.671 4.512 1.00 97.75 84 ARG A N 1
ATOM 632 C CA . ARG A 1 84 ? 10.446 0.453 5.246 1.00 97.75 84 ARG A CA 1
ATOM 633 C C . ARG A 1 84 ? 11.169 0.709 6.566 1.00 97.75 84 ARG A C 1
ATOM 635 O O . ARG A 1 84 ? 11.228 -0.195 7.394 1.00 97.75 84 ARG A O 1
ATOM 642 N N . GLN A 1 85 ? 11.702 1.909 6.795 1.00 97.69 85 GLN A N 1
ATOM 643 C CA . GLN A 1 85 ? 12.303 2.256 8.089 1.00 97.69 85 GLN A CA 1
ATOM 644 C C . GLN A 1 85 ? 11.257 2.391 9.201 1.00 97.69 85 GLN A C 1
ATOM 646 O O . GLN A 1 85 ? 11.595 2.303 10.379 1.00 97.69 85 GLN A O 1
ATOM 651 N N . THR A 1 86 ? 9.995 2.636 8.839 1.00 97.56 86 THR A N 1
ATOM 652 C CA . THR A 1 86 ? 8.924 2.965 9.793 1.00 97.56 86 THR A CA 1
ATOM 653 C C . THR A 1 86 ? 7.675 2.102 9.642 1.00 97.56 86 THR A C 1
ATOM 655 O O . THR A 1 86 ? 6.856 2.070 10.559 1.00 97.56 86 THR A O 1
ATOM 658 N N . HIS A 1 87 ? 7.524 1.400 8.518 1.00 98.50 87 HIS A N 1
ATOM 659 C CA . HIS A 1 87 ? 6.345 0.607 8.190 1.00 98.50 87 HIS A CA 1
ATOM 660 C C . HIS A 1 87 ? 6.723 -0.799 7.725 1.00 98.50 87 HIS A C 1
ATOM 662 O O . HIS A 1 87 ? 7.786 -1.025 7.146 1.00 98.50 87 HIS A O 1
ATOM 6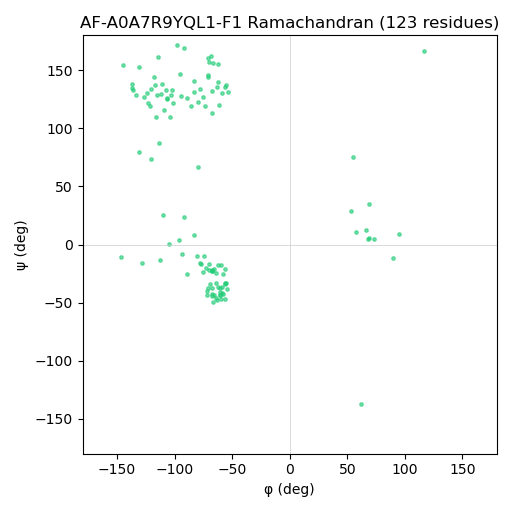68 N N . ASP A 1 88 ? 5.804 -1.737 7.942 1.00 98.38 88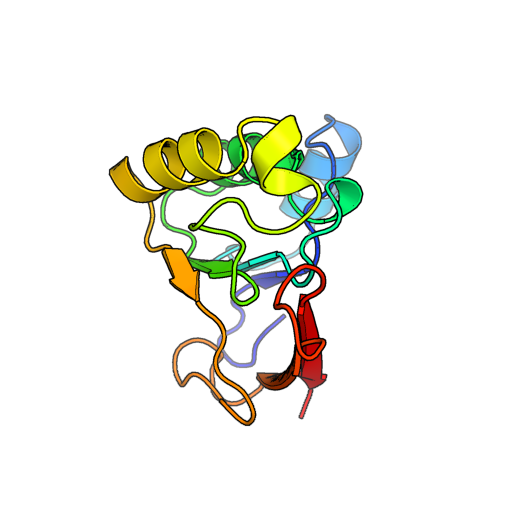 ASP A N 1
ATOM 669 C CA . ASP A 1 88 ? 5.862 -3.057 7.326 1.00 98.38 88 ASP A CA 1
ATOM 670 C C . ASP A 1 88 ? 5.488 -2.925 5.843 1.00 98.38 88 ASP A C 1
ATOM 672 O O . ASP A 1 88 ? 4.391 -2.466 5.520 1.00 98.38 88 ASP A O 1
ATOM 676 N N . VAL A 1 89 ? 6.406 -3.287 4.946 1.00 98.44 89 VAL A N 1
ATOM 677 C CA . VAL A 1 89 ? 6.198 -3.251 3.492 1.00 98.44 89 VAL A CA 1
ATOM 678 C C . VAL A 1 89 ? 6.403 -4.653 2.945 1.00 98.44 89 VAL A C 1
ATOM 680 O O . VAL A 1 89 ? 7.492 -5.219 3.056 1.00 98.44 89 VAL A O 1
ATOM 683 N N . ARG A 1 90 ? 5.356 -5.198 2.332 1.00 98.00 90 ARG A N 1
ATOM 684 C CA . ARG A 1 90 ? 5.279 -6.575 1.853 1.00 98.00 90 ARG A CA 1
ATOM 685 C C . ARG A 1 90 ? 5.038 -6.602 0.359 1.00 98.00 90 ARG A C 1
ATOM 687 O O . ARG A 1 90 ? 4.169 -5.896 -0.148 1.00 98.00 90 ARG A O 1
ATOM 694 N N . VAL A 1 91 ? 5.793 -7.442 -0.334 1.00 97.62 91 VAL A N 1
ATOM 695 C CA . VAL A 1 91 ? 5.565 -7.702 -1.754 1.00 97.62 91 VAL A CA 1
ATOM 696 C C . VAL A 1 91 ? 4.378 -8.650 -1.890 1.00 97.62 91 VAL A C 1
ATOM 698 O O . VAL A 1 91 ? 4.275 -9.631 -1.157 1.00 97.62 91 VAL A O 1
ATOM 701 N N . ILE A 1 92 ? 3.467 -8.332 -2.801 1.00 97.44 92 ILE A N 1
ATOM 702 C CA . ILE A 1 92 ? 2.303 -9.156 -3.107 1.00 97.44 92 ILE A CA 1
ATOM 703 C C . ILE A 1 92 ? 2.750 -10.356 -3.941 1.00 97.44 92 ILE A C 1
ATOM 705 O O . ILE A 1 92 ? 3.370 -10.192 -4.990 1.00 97.44 92 ILE A O 1
ATOM 709 N N . GLU A 1 93 ? 2.395 -11.554 -3.489 1.00 95.69 93 GLU A N 1
ATOM 710 C CA . GLU A 1 93 ? 2.647 -12.804 -4.207 1.00 95.69 93 GLU A CA 1
ATOM 711 C C . GLU A 1 93 ? 1.424 -13.211 -5.042 1.00 95.69 93 GLU A C 1
ATOM 713 O O . GLU A 1 93 ? 0.277 -12.971 -4.644 1.00 95.69 93 GLU A O 1
ATOM 718 N N . ASP A 1 94 ? 1.658 -13.841 -6.195 1.00 95.81 94 ASP A N 1
ATOM 719 C CA . ASP A 1 94 ? 0.580 -14.339 -7.054 1.00 95.81 94 ASP A CA 1
ATOM 720 C C . ASP A 1 94 ? -0.251 -15.424 -6.354 1.00 95.81 94 ASP A C 1
ATOM 722 O O . ASP A 1 94 ? 0.283 -16.322 -5.703 1.00 95.81 94 ASP A O 1
ATOM 726 N N . GLY A 1 95 ? -1.574 -15.330 -6.468 1.00 94.75 95 GLY A N 1
ATOM 727 C CA . GLY A 1 95 ? -2.523 -16.236 -5.821 1.00 94.75 95 GLY A CA 1
ATOM 728 C C . GLY A 1 95 ? -2.589 -16.118 -4.294 1.00 94.75 95 GLY A C 1
ATOM 729 O O . GLY A 1 95 ? -3.277 -16.919 -3.655 1.00 94.75 95 GLY A O 1
ATOM 730 N N . SER A 1 96 ? -1.894 -15.152 -3.686 1.00 95.69 96 SER A N 1
ATOM 731 C CA . SER A 1 96 ? -1.871 -14.994 -2.231 1.00 95.69 96 SER A CA 1
ATOM 732 C C . SER A 1 96 ? -3.207 -14.491 -1.681 1.00 95.69 96 SER A C 1
ATOM 734 O O . SER A 1 96 ? -3.896 -13.689 -2.303 1.00 95.69 96 SER A O 1
ATOM 736 N N . CYS A 1 97 ? -3.566 -14.943 -0.479 1.00 96.06 97 CYS A N 1
ATOM 737 C CA . CYS A 1 97 ? -4.707 -14.442 0.293 1.00 96.06 97 CYS A CA 1
ATOM 738 C C . CYS A 1 97 ? -4.232 -14.146 1.724 1.00 96.06 97 CYS A C 1
ATOM 740 O O . CYS A 1 97 ? -4.384 -15.007 2.597 1.00 96.06 97 CYS A O 1
ATOM 742 N N . PRO A 1 98 ? -3.575 -12.997 1.966 1.00 94.50 98 PRO A N 1
ATOM 743 C CA . PRO A 1 98 ? -2.930 -12.737 3.246 1.00 94.50 98 PRO A CA 1
ATOM 744 C C . PRO A 1 98 ? -3.928 -12.791 4.416 1.00 94.50 98 PRO A C 1
ATOM 746 O O . PRO A 1 98 ? -4.980 -12.146 4.347 1.00 94.50 98 PRO A O 1
ATOM 749 N N . PRO A 1 99 ? -3.633 -13.532 5.500 1.00 94.25 99 PRO A N 1
ATOM 750 C CA . PRO A 1 99 ? -4.534 -13.638 6.648 1.00 94.25 99 PRO A CA 1
ATOM 751 C C . PRO A 1 99 ? -4.743 -12.295 7.360 1.00 94.25 99 PRO A C 1
ATOM 753 O O . PRO A 1 99 ? -5.786 -12.089 7.975 1.00 94.25 99 PRO A O 1
ATOM 756 N N . GLU A 1 100 ? -3.794 -11.364 7.247 1.00 95.56 100 GLU A N 1
ATOM 757 C CA . GLU A 1 100 ? -3.916 -9.997 7.760 1.00 95.56 100 GLU A CA 1
ATOM 758 C C . GLU A 1 100 ? -4.998 -9.193 7.040 1.00 95.56 100 GLU A C 1
ATOM 760 O O . GLU A 1 100 ? -5.499 -8.231 7.603 1.00 95.56 100 GLU A O 1
ATOM 765 N N . LEU A 1 101 ? -5.388 -9.600 5.828 1.00 95.31 101 LEU A N 1
ATOM 766 C CA . LEU A 1 101 ? -6.534 -9.046 5.106 1.00 95.31 101 LEU A CA 1
ATOM 767 C C . LEU A 1 101 ? -7.821 -9.840 5.388 1.00 95.31 101 LEU A C 1
ATOM 769 O O . LEU A 1 101 ? -8.729 -9.880 4.559 1.00 95.31 101 LEU A O 1
ATOM 773 N N . CYS A 1 102 ? -7.861 -10.536 6.528 1.00 94.00 102 CYS A N 1
ATOM 774 C CA . CYS A 1 102 ? -8.967 -11.360 7.023 1.00 94.00 102 CYS A CA 1
ATOM 775 C C . CYS A 1 102 ? -9.416 -12.494 6.084 1.00 94.00 102 CYS A C 1
ATOM 777 O O . CYS A 1 102 ? -10.449 -13.117 6.313 1.00 94.00 102 CYS A O 1
ATOM 779 N N . GLY A 1 103 ? -8.648 -12.788 5.030 1.00 91.56 103 GLY A N 1
ATOM 780 C CA . GLY A 1 103 ? -9.075 -13.679 3.950 1.00 91.56 103 GLY A CA 1
ATOM 781 C C . GLY A 1 103 ? -10.124 -13.073 3.006 1.00 91.56 103 GLY A C 1
ATOM 782 O O . GLY A 1 103 ? -10.570 -13.774 2.093 1.00 91.56 103 GLY A O 1
ATOM 783 N N . ASP A 1 104 ? -10.475 -11.794 3.185 1.00 95.69 104 ASP A N 1
ATOM 784 C CA . ASP A 1 104 ? -11.437 -11.061 2.352 1.00 95.69 104 ASP A CA 1
ATOM 785 C C . ASP A 1 104 ? -10.845 -10.670 0.994 1.00 95.69 104 ASP A C 1
ATOM 787 O O . ASP A 1 104 ? -11.575 -10.418 0.035 1.00 95.69 104 ASP A O 1
ATOM 791 N N . VAL A 1 105 ? -9.515 -10.579 0.919 1.00 97.19 105 VAL A N 1
ATOM 792 C CA . VAL A 1 105 ? -8.785 -10.140 -0.270 1.00 97.19 105 VAL A CA 1
ATOM 793 C C . VAL A 1 105 ? -7.744 -11.184 -0.644 1.00 97.19 105 VAL A C 1
ATOM 795 O O . VAL A 1 105 ? -6.902 -11.569 0.168 1.00 97.19 105 VAL A O 1
ATOM 798 N N . CYS A 1 106 ? -7.789 -11.604 -1.903 1.00 97.19 106 CYS A N 1
ATOM 799 C CA . CYS A 1 106 ? -6.704 -12.325 -2.552 1.00 97.19 106 CYS A CA 1
ATOM 800 C C . CYS A 1 106 ? -6.111 -11.483 -3.672 1.00 97.19 106 CYS A C 1
ATOM 802 O O . CYS A 1 106 ? -6.765 -10.572 -4.175 1.00 97.19 106 CYS A O 1
ATOM 804 N N . PHE A 1 107 ? -4.902 -11.814 -4.100 1.00 97.44 107 PHE A N 1
ATOM 805 C CA . PHE A 1 107 ? -4.235 -11.141 -5.198 1.00 97.44 107 PHE A CA 1
ATOM 806 C C . PHE A 1 107 ? -3.981 -12.096 -6.354 1.00 97.44 107 PHE A C 1
ATOM 808 O O . PHE A 1 107 ? -3.560 -13.233 -6.155 1.00 97.44 107 PHE A O 1
ATOM 815 N N . ALA A 1 108 ? -4.227 -11.610 -7.565 1.00 97.12 108 ALA A N 1
ATOM 816 C CA . ALA A 1 108 ? -3.677 -12.177 -8.787 1.00 97.12 108 ALA A CA 1
ATOM 817 C C . ALA A 1 108 ? -2.608 -11.213 -9.299 1.00 97.12 108 ALA A C 1
ATOM 819 O O . ALA A 1 108 ? -2.849 -10.004 -9.344 1.00 97.12 108 ALA A O 1
ATOM 820 N N . VAL A 1 109 ? -1.437 -11.728 -9.657 1.00 96.50 109 VAL A N 1
ATOM 821 C CA . VAL A 1 109 ? -0.314 -10.912 -10.110 1.00 96.50 109 VAL A CA 1
ATOM 822 C C . VAL A 1 109 ? 0.004 -11.226 -11.563 1.00 96.50 109 VAL A C 1
ATOM 824 O O . VAL A 1 109 ? 0.230 -12.368 -11.948 1.00 96.50 109 VAL A O 1
ATOM 827 N N . PHE A 1 110 ? 0.079 -10.177 -12.368 1.00 94.62 110 PHE A N 1
ATOM 828 C CA . PHE A 1 110 ? 0.645 -10.220 -13.702 1.00 94.62 110 PHE A CA 1
ATOM 829 C C . PHE A 1 110 ? 2.038 -9.592 -13.674 1.00 94.62 110 PHE A C 1
ATOM 831 O O . PHE A 1 110 ? 2.201 -8.466 -13.209 1.00 94.62 110 PHE A O 1
ATOM 838 N N . GLN A 1 111 ? 3.037 -10.300 -14.199 1.00 91.25 111 GLN A N 1
ATOM 839 C CA . GLN A 1 111 ? 4.368 -9.757 -14.464 1.00 91.25 111 GLN A CA 1
ATOM 840 C C . GLN A 1 111 ? 4.696 -9.977 -15.934 1.00 91.25 111 GLN A C 1
ATOM 842 O O . GLN A 1 111 ? 4.560 -11.094 -16.442 1.00 91.25 111 GLN A O 1
ATOM 847 N N . GLU A 1 112 ? 5.149 -8.936 -16.630 1.00 89.69 112 GLU A N 1
ATOM 848 C CA . GLU A 1 112 ? 5.701 -9.152 -17.964 1.00 89.69 112 GLU A CA 1
ATOM 849 C C . GLU A 1 112 ? 7.044 -9.896 -17.881 1.00 89.69 112 GLU A C 1
ATOM 851 O O . GLU A 1 112 ? 7.748 -9.831 -16.873 1.00 89.69 112 GLU A O 1
ATOM 856 N N . GLY A 1 113 ? 7.441 -10.567 -18.966 1.00 76.62 113 GLY A N 1
ATOM 857 C CA . GLY A 1 113 ? 8.621 -11.444 -18.982 1.00 76.62 113 GLY A CA 1
ATOM 858 C C . GLY A 1 113 ? 9.962 -10.777 -18.638 1.00 76.62 113 GLY A C 1
ATOM 859 O O . GLY A 1 113 ? 10.906 -11.482 -18.296 1.00 76.62 113 GLY A O 1
ATOM 860 N N . TRP A 1 114 ? 10.051 -9.445 -18.697 1.00 78.06 114 TRP A N 1
ATOM 861 C CA . TRP A 1 114 ? 11.248 -8.677 -18.325 1.00 78.06 114 TRP A CA 1
ATOM 862 C C . TRP A 1 114 ? 11.122 -7.953 -16.978 1.00 78.06 114 TRP A C 1
ATOM 864 O O . TRP A 1 114 ? 12.048 -7.251 -16.580 1.00 78.06 114 TRP A O 1
ATOM 874 N N . GLY A 1 115 ? 9.988 -8.088 -16.281 1.00 76.50 115 GLY A N 1
ATOM 875 C CA . GLY A 1 115 ? 9.749 -7.449 -14.983 1.00 76.50 115 GLY A CA 1
ATOM 876 C C . GLY A 1 115 ? 9.678 -5.919 -15.024 1.00 76.50 115 GLY A C 1
ATOM 877 O O . GLY A 1 115 ? 9.725 -5.285 -13.975 1.00 76.50 115 GLY A O 1
ATOM 878 N N . MET A 1 116 ? 9.573 -5.301 -16.208 1.00 83.94 116 MET A N 1
ATOM 879 C CA . MET A 1 116 ? 9.415 -3.843 -16.334 1.00 83.94 116 MET A CA 1
ATOM 880 C C . MET A 1 116 ? 7.988 -3.375 -16.033 1.00 83.94 116 MET A C 1
ATOM 882 O O . MET A 1 116 ? 7.765 -2.192 -15.7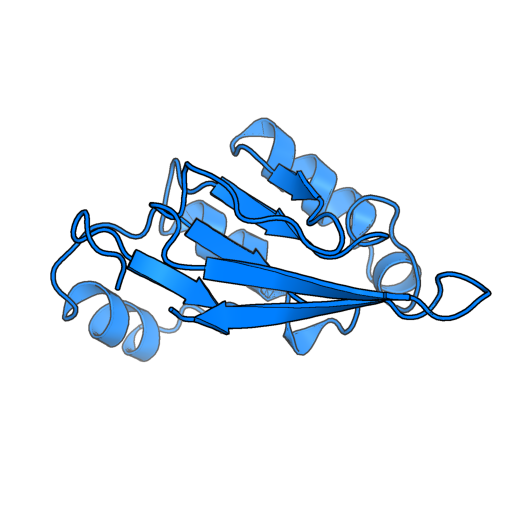78 1.00 83.94 116 MET A O 1
ATOM 886 N N . PHE A 1 117 ? 7.042 -4.311 -16.042 1.00 88.69 117 PHE A N 1
ATOM 887 C CA . PHE A 1 117 ? 5.652 -4.117 -15.679 1.00 88.69 117 PHE A CA 1
ATOM 888 C C . PHE A 1 117 ? 5.218 -5.243 -14.741 1.00 88.69 117 PHE A C 1
ATOM 890 O O . PHE A 1 117 ? 5.378 -6.425 -15.061 1.00 88.69 117 PHE A O 1
ATOM 897 N N . SER A 1 118 ? 4.639 -4.850 -13.612 1.00 94.25 118 SER A N 1
ATOM 898 C CA . SER A 1 118 ? 3.969 -5.743 -12.677 1.00 94.25 118 SER A CA 1
ATOM 899 C C . SER A 1 118 ? 2.677 -5.086 -12.216 1.00 94.25 118 SER A C 1
ATOM 901 O O . SER A 1 118 ? 2.660 -3.894 -11.899 1.00 94.25 118 SER A O 1
ATOM 903 N N . GLU A 1 119 ? 1.619 -5.880 -12.129 1.00 94.88 119 GLU A N 1
ATOM 904 C CA . GLU A 1 119 ? 0.318 -5.465 -11.624 1.00 94.88 119 GLU A CA 1
ATOM 905 C C . GLU A 1 119 ? -0.253 -6.541 -10.699 1.00 94.88 119 GLU A C 1
ATOM 907 O O . GLU A 1 119 ? -0.218 -7.727 -11.010 1.00 94.88 119 GLU A O 1
ATOM 912 N N . ALA A 1 120 ? -0.785 -6.119 -9.558 1.00 96.75 120 ALA A N 1
ATOM 913 C CA . ALA A 1 120 ? -1.455 -6.938 -8.568 1.00 96.75 120 ALA A CA 1
ATOM 914 C C . ALA A 1 120 ? -2.927 -6.518 -8.465 1.00 96.75 120 ALA A C 1
ATOM 916 O O . ALA A 1 120 ? -3.271 -5.454 -7.935 1.00 96.75 120 ALA A O 1
ATOM 917 N N . THR A 1 121 ? -3.819 -7.377 -8.940 1.00 96.69 121 THR A N 1
ATOM 918 C CA . THR A 1 121 ? -5.265 -7.165 -8.875 1.00 96.69 121 THR A CA 1
ATOM 919 C C . THR A 1 121 ? -5.817 -7.732 -7.571 1.00 96.69 121 THR A C 1
ATOM 921 O O . THR A 1 121 ? -5.611 -8.906 -7.267 1.00 96.69 121 THR A O 1
ATOM 924 N N . ALA A 1 122 ? -6.541 -6.911 -6.806 1.00 96.38 122 ALA A N 1
ATOM 925 C CA . ALA A 1 122 ? -7.259 -7.365 -5.618 1.00 96.38 122 ALA A CA 1
ATOM 926 C C . ALA A 1 122 ? -8.586 -8.040 -6.009 1.00 96.38 122 ALA A C 1
ATOM 928 O O . ALA A 1 122 ? -9.450 -7.426 -6.636 1.00 96.38 122 ALA A O 1
ATOM 929 N N . CYS A 1 123 ? -8.759 -9.289 -5.591 1.00 95.81 123 CYS A N 1
ATOM 930 C CA . CYS A 1 123 ? -9.974 -10.080 -5.735 1.00 95.81 123 CYS A CA 1
ATOM 931 C C . CYS A 1 123 ? -10.689 -10.152 -4.380 1.00 95.81 123 CYS A C 1
ATOM 933 O O . CYS A 1 123 ? -10.206 -10.815 -3.459 1.00 95.81 123 CYS A O 1
ATOM 935 N N . PHE A 1 124 ? -11.830 -9.471 -4.267 1.00 92.88 124 PHE A N 1
ATOM 936 C CA . PHE A 1 124 ? -12.651 -9.442 -3.053 1.00 92.88 124 PHE A CA 1
ATOM 937 C C . PHE A 1 124 ? -13.569 -10.666 -2.973 1.00 92.88 124 PHE A C 1
ATOM 939 O O . PHE A 1 124 ? -14.111 -11.093 -3.997 1.00 92.88 124 PHE A O 1
ATOM 946 N N . ARG A 1 125 ? -13.737 -11.213 -1.768 1.00 82.00 125 ARG A N 1
ATOM 947 C CA . ARG A 1 125 ? -14.625 -12.343 -1.467 1.00 82.00 125 ARG A CA 1
ATOM 948 C C . ARG A 1 125 ? -15.886 -11.923 -0.722 1.00 82.00 125 ARG A C 1
ATOM 950 O O . ARG A 1 125 ? -15.830 -10.924 0.027 1.00 82.00 125 ARG A O 1
#

InterPro domains:
  IPR025638 Protein of unknown function DUF4336 [PF14234] (1-63)
  IPR025638 Protein of unknown function DUF4336 [PTHR33835] (1-64)

Radius of gyration: 13.92 Å; Cα contacts (8 Å, |Δi|>4): 252; chains: 1; bounding box: 30×34×31 Å

Organism: NCBI:txid1486919

Secondary structure (DSSP, 8-state):
--TTS-EEEESPPP--HHHHHHHHTSSS-EEEEEE-BSSGGGTTTHHHHHHHSTTPEEEE-TTTTTTTGGGGTTTHHHHHHHHHTTS-EEEPPTT---GGGTTTEEEEEEE-TTSS-EEEEEEE-

Foldseek 3Di:
DFPVQADEAFQDDAPDVVVVVVVVPRPHAHQEYEQFKLPCSRCVCVVVVCVSHQNHEYEYEPCQLVLAACRVVVVSVVVVVVSVVRYHYHYADAQDQDCVSVSQWTWHKDADPVRNIIGIDIDGD

Nearest PDB structures (foldseek):
  6frm-assembly2_E  TM=6.360E-01  e=2.539E-02  Methanothermococcus thermolithotrophicus
  1qh5-assembly1_B  TM=8.288E-01  e=2.363E+00  Homo sapiens
  3vfd-assembly1_A  TM=4.705E-01  e=1.709E+00  Homo sapiens

Mean predicted aligned error: 2.92 Å

Sequence (125 aa):
RLSDASLMVYSPVSMTEEAERMYDAIPGKVQHVVCPNLSPEHWVYAPQAARKWPGATFWVCPGAIEGSGVGGVLDGAQMWADIRQTHDVRVIEDGSCPPELCGDVCFAVFQEGWGMFSEATACFR